Protein AF-A0AAW8R9W7-F1 (afdb_monomer_lite)

Sequence (105 aa):
MSKKLNRFQKRSINEFINDQEKDLDEMQQHIYDMIILYRLTNEEVGSLLTSVMLRVMSNDKNKPKLEEMGITKFNLSVDVVSEIQKILTKSYVDKLDADGKVKKK

Foldseek 3Di:
DDDPDDPVSVVVVVVVVVVPPPPVVVVVVVLVVVCVVVVDDPVRSVVVVLVVQLVVCPDPVNQVVCVVVVHDPVNSDSVVSVVVCVVVVVVQQVQADPVRDGPDD

Secondary structure (DSSP, 8-state):
------HHHHHHHHHHHHS----HHHHHHHHHHHHHHTT--HHHHHHHHHHHHHHHHTSGGGHHHHHHTT--TTT--HHHHHHHHHHHHHHHHHTB-TTS-B---

pLDDT: mean 77.19, std 14.41, range [34.16, 96.19]

Organism: Carnobacterium divergens (NCBI:txid2748)

Structure (mmCIF, N/CA/C/O backbone):
data_AF-A0AAW8R9W7-F1
#
_entry.id   AF-A0AAW8R9W7-F1
#
loop_
_atom_site.group_PDB
_atom_site.id
_atom_site.type_symbol
_atom_site.label_atom_id
_atom_site.label_alt_id
_atom_site.label_comp_id
_atom_site.label_asym_id
_atom_site.label_entity_id
_atom_site.label_seq_id
_atom_site.pdbx_PDB_ins_code
_atom_site.Cartn_x
_atom_site.Cartn_y
_atom_site.Cartn_z
_atom_site.occupancy
_atom_site.B_iso_or_equiv
_atom_site.auth_seq_id
_atom_site.auth_comp_id
_atom_site.auth_asym_id
_atom_site.auth_atom_id
_atom_site.pdbx_PDB_model_num
ATOM 1 N N . MET A 1 1 ? -7.173 34.991 17.973 1.00 34.16 1 MET A N 1
A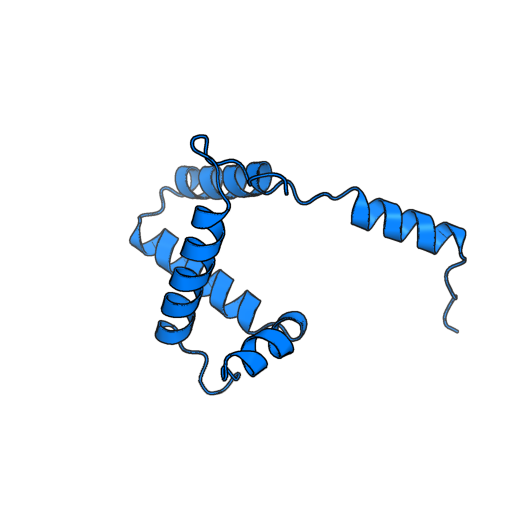TOM 2 C CA . MET A 1 1 ? -8.478 35.232 17.312 1.00 34.16 1 MET A CA 1
ATOM 3 C C . MET A 1 1 ? -8.537 34.408 16.033 1.00 34.16 1 MET A C 1
ATOM 5 O O . MET A 1 1 ? -7.725 34.637 15.147 1.00 34.16 1 MET A O 1
ATOM 9 N N . SER A 1 2 ? -9.430 33.418 15.945 1.00 44.25 2 SER A N 1
ATOM 10 C CA . SER A 1 2 ? -9.588 32.599 14.733 1.00 44.25 2 SER A CA 1
ATOM 11 C C . SER A 1 2 ? -10.387 33.380 13.684 1.00 44.25 2 SER A C 1
ATOM 13 O O . SER A 1 2 ? -11.556 33.700 13.911 1.00 44.25 2 SER A O 1
ATOM 15 N N . LYS A 1 3 ? -9.758 33.729 12.552 1.00 51.78 3 LYS A N 1
ATOM 16 C CA . LYS A 1 3 ? -10.451 34.314 11.393 1.00 51.78 3 LYS A CA 1
ATOM 17 C C . LYS A 1 3 ? -11.344 33.231 10.780 1.00 51.78 3 LYS A C 1
ATOM 19 O O . LYS A 1 3 ? -10.869 32.366 10.050 1.00 51.78 3 LYS A O 1
ATOM 24 N N . LYS A 1 4 ? -12.642 33.253 11.098 1.00 57.50 4 LYS A N 1
ATOM 25 C CA . LYS A 1 4 ? -13.637 32.372 10.468 1.00 57.50 4 LYS A CA 1
ATOM 26 C C . LYS A 1 4 ? -13.709 32.691 8.969 1.00 57.50 4 LYS A C 1
ATOM 28 O O . LYS A 1 4 ? -14.111 33.787 8.594 1.00 57.50 4 LYS A O 1
ATOM 33 N N . LEU A 1 5 ? -13.332 31.719 8.136 1.00 56.34 5 LEU A N 1
ATOM 34 C CA . LEU A 1 5 ? -13.464 31.770 6.675 1.00 56.34 5 LEU A CA 1
ATOM 35 C C . LEU A 1 5 ? -14.921 32.035 6.274 1.00 56.34 5 LEU A C 1
ATOM 37 O O . LEU A 1 5 ? -15.840 31.386 6.794 1.00 56.34 5 LEU A O 1
ATOM 41 N N . ASN A 1 6 ? -15.125 32.978 5.352 1.00 71.88 6 ASN A N 1
ATOM 42 C CA . ASN A 1 6 ? -16.460 33.330 4.874 1.00 71.88 6 ASN A CA 1
ATOM 43 C C . ASN A 1 6 ? -17.029 32.233 3.943 1.00 71.88 6 ASN A C 1
ATOM 45 O O . ASN A 1 6 ? -16.315 31.335 3.494 1.00 71.88 6 ASN A O 1
ATOM 49 N N . ARG A 1 7 ? -18.341 32.272 3.670 1.00 62.22 7 ARG A N 1
ATOM 50 C CA . ARG A 1 7 ? -19.037 31.225 2.892 1.00 62.22 7 ARG A CA 1
ATOM 51 C C . ARG A 1 7 ? -18.509 31.067 1.459 1.00 62.22 7 ARG A C 1
ATOM 53 O O . ARG A 1 7 ? -18.520 29.949 0.956 1.00 62.22 7 ARG A O 1
ATOM 60 N N . PHE A 1 8 ? -18.027 32.143 0.838 1.00 58.44 8 PHE A N 1
ATOM 61 C CA . PHE A 1 8 ? -17.449 32.112 -0.508 1.00 58.44 8 PHE A CA 1
ATOM 62 C C . PHE A 1 8 ? -16.068 31.463 -0.504 1.00 58.44 8 PHE A C 1
ATOM 64 O O . PHE A 1 8 ? -15.831 30.553 -1.281 1.00 58.44 8 PHE A O 1
ATOM 71 N N . GLN A 1 9 ? -15.208 31.817 0.453 1.00 54.06 9 GLN A N 1
ATOM 72 C CA . GLN A 1 9 ? -13.901 31.183 0.636 1.00 54.06 9 GLN A CA 1
ATOM 73 C C . GLN A 1 9 ? -14.033 29.689 0.946 1.00 54.06 9 GLN A C 1
ATOM 75 O O . GLN A 1 9 ? -13.262 28.886 0.438 1.00 54.06 9 GLN A O 1
ATOM 80 N N . LYS A 1 10 ? -15.040 29.293 1.737 1.00 57.81 10 LYS A N 1
ATOM 81 C CA . LYS A 1 10 ? -15.341 27.873 1.968 1.00 57.81 10 LYS A CA 1
ATOM 82 C C . LYS A 1 10 ? -15.820 27.160 0.705 1.00 57.81 10 LYS A C 1
ATOM 84 O O . LYS A 1 10 ? -15.441 26.013 0.511 1.00 57.81 10 LYS A O 1
ATOM 89 N N . ARG A 1 11 ? -16.635 27.812 -0.134 1.00 59.19 11 ARG A N 1
ATOM 90 C CA . ARG A 1 11 ? -17.046 27.251 -1.428 1.00 59.19 11 ARG A CA 1
ATOM 91 C C . ARG A 1 11 ? -15.861 27.093 -2.364 1.00 59.19 11 ARG A C 1
ATOM 93 O O . ARG A 1 11 ? -15.653 25.982 -2.801 1.00 59.19 11 ARG A O 1
ATOM 100 N N . SER A 1 12 ? -15.034 28.117 -2.546 1.00 63.53 12 SER A N 1
ATOM 101 C CA . SER A 1 12 ? -13.862 28.042 -3.426 1.00 63.53 12 SER A CA 1
ATOM 102 C C . SER A 1 12 ? -12.819 27.030 -2.948 1.00 63.53 12 SER A C 1
ATOM 104 O O . SER A 1 12 ? -12.189 26.382 -3.768 1.00 63.53 12 SER A O 1
ATOM 106 N N . ILE A 1 13 ? -12.651 26.841 -1.633 1.00 58.06 13 ILE A N 1
ATOM 107 C CA . ILE A 1 13 ? -11.794 25.774 -1.089 1.00 58.06 13 ILE A CA 1
ATOM 108 C C . ILE A 1 13 ? -12.421 24.397 -1.330 1.00 58.06 13 ILE A C 1
ATOM 110 O O . ILE A 1 13 ? -11.716 23.475 -1.713 1.00 58.06 13 ILE A O 1
ATOM 114 N N . ASN A 1 14 ? -13.729 24.242 -1.123 1.00 55.66 14 ASN A N 1
ATOM 115 C CA . ASN A 1 14 ? -14.412 22.974 -1.380 1.00 55.66 14 ASN A CA 1
ATOM 116 C C . ASN A 1 14 ? -14.475 22.644 -2.878 1.00 55.66 14 ASN A C 1
ATOM 118 O O . ASN A 1 14 ? -14.349 21.483 -3.229 1.00 55.66 14 ASN A O 1
ATOM 122 N N . GLU A 1 15 ? -14.642 23.643 -3.741 1.00 53.75 15 GLU A N 1
ATOM 123 C CA . GLU A 1 15 ? -14.570 23.531 -5.200 1.00 53.75 15 GLU A CA 1
ATOM 124 C C . GLU A 1 15 ? -13.146 23.174 -5.621 1.00 53.75 15 GLU A C 1
ATOM 126 O O . GLU A 1 15 ? -12.978 22.199 -6.326 1.00 53.75 15 GLU A O 1
ATOM 131 N N . PHE A 1 16 ? -12.109 23.818 -5.076 1.00 52.31 16 PHE A N 1
ATOM 132 C CA . PHE A 1 16 ? -10.713 23.441 -5.332 1.00 52.31 16 PHE A CA 1
ATOM 133 C C . PHE A 1 16 ? -10.363 22.026 -4.836 1.00 52.31 16 PHE A C 1
ATOM 135 O O . PHE A 1 16 ? -9.570 21.326 -5.453 1.00 52.31 16 PHE A O 1
ATOM 142 N N . ILE A 1 17 ? -10.952 21.581 -3.721 1.00 53.84 17 ILE A N 1
ATOM 143 C CA . ILE A 1 17 ? -10.789 20.214 -3.198 1.00 53.84 17 ILE A CA 1
ATOM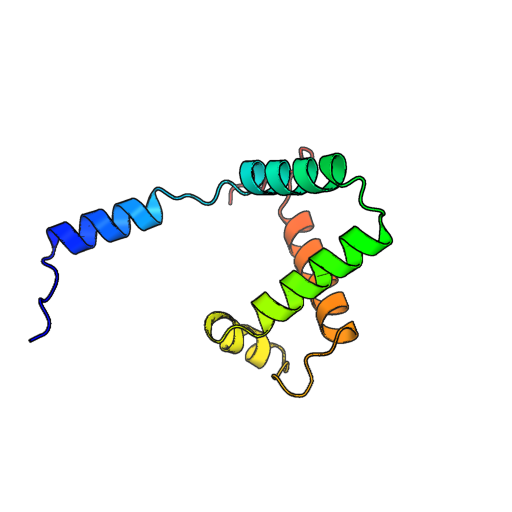 144 C C . ILE A 1 17 ? -11.586 19.192 -4.028 1.00 53.84 17 ILE A C 1
ATOM 146 O O . ILE A 1 17 ? -11.151 18.049 -4.136 1.00 53.84 17 ILE A O 1
ATOM 150 N N . ASN A 1 18 ? -12.726 19.585 -4.604 1.00 52.94 18 ASN A N 1
ATOM 151 C CA . ASN A 1 18 ? -13.577 18.721 -5.426 1.00 52.94 18 ASN A CA 1
ATOM 152 C C . ASN A 1 18 ? -13.133 18.660 -6.901 1.00 52.94 18 ASN A C 1
ATOM 154 O O . ASN A 1 18 ? -13.311 17.615 -7.514 1.00 52.94 18 ASN A O 1
ATOM 158 N N . ASP A 1 19 ? -12.535 19.727 -7.441 1.00 46.47 19 ASP A N 1
ATOM 159 C CA . ASP A 1 19 ? -11.964 19.801 -8.801 1.00 46.47 19 ASP A CA 1
ATOM 160 C C . ASP A 1 19 ? -10.617 19.075 -8.910 1.00 46.47 19 ASP A C 1
ATOM 162 O O . ASP A 1 19 ? -10.133 18.803 -10.005 1.00 46.47 19 ASP A O 1
ATOM 166 N N . GLN A 1 20 ? -10.008 18.711 -7.781 1.00 49.81 20 GLN A N 1
ATOM 167 C CA . GLN A 1 20 ? -8.936 17.719 -7.726 1.00 49.81 20 GLN A CA 1
ATOM 168 C C . GLN A 1 20 ? -9.567 16.321 -7.742 1.00 49.81 20 GLN A C 1
ATOM 170 O O . GLN A 1 20 ? -9.401 15.531 -6.804 1.00 49.81 20 GLN A O 1
ATOM 175 N N . GLU A 1 21 ? -10.349 16.030 -8.784 1.00 50.75 21 GLU A N 1
ATOM 176 C CA . GLU A 1 21 ? -10.739 14.662 -9.091 1.00 50.75 21 GLU A CA 1
ATOM 177 C C . GLU A 1 21 ? -9.427 13.885 -9.201 1.00 50.75 21 GLU A C 1
ATOM 179 O O . GLU A 1 21 ? -8.556 14.217 -10.002 1.00 50.75 21 GLU A O 1
ATOM 184 N N . LYS A 1 22 ? -9.204 12.958 -8.266 1.00 59.03 22 LYS A N 1
ATOM 185 C CA . LYS A 1 22 ? -7.955 12.206 -8.191 1.00 59.03 22 LYS A CA 1
ATOM 186 C C . LYS A 1 22 ? -7.843 11.400 -9.474 1.00 59.03 22 LYS A C 1
ATOM 188 O O . LYS A 1 22 ? -8.466 10.342 -9.556 1.00 59.03 22 LYS A O 1
ATOM 193 N N . ASP A 1 23 ? -7.068 11.891 -10.433 1.00 73.94 23 ASP A N 1
ATOM 194 C CA . ASP A 1 23 ? -6.756 11.134 -11.632 1.00 73.94 23 ASP A CA 1
ATOM 195 C C . ASP A 1 23 ? -5.839 9.979 -11.219 1.00 73.94 23 ASP A C 1
ATOM 197 O O . ASP A 1 23 ? -4.627 10.111 -11.028 1.00 73.94 23 ASP A O 1
ATOM 201 N N . LEU A 1 24 ? -6.475 8.845 -10.932 1.00 71.62 24 LEU A N 1
ATOM 202 C CA . LEU A 1 24 ? -5.784 7.632 -10.532 1.00 71.62 24 LEU A CA 1
ATOM 203 C C . LEU A 1 24 ? -4.873 7.135 -11.653 1.00 71.62 24 LEU A C 1
ATOM 205 O O . LEU A 1 24 ? -3.867 6.506 -11.334 1.00 71.62 24 LEU A O 1
ATOM 209 N N . ASP A 1 25 ? -5.188 7.436 -12.913 1.00 72.00 25 ASP A N 1
ATOM 210 C CA . ASP A 1 25 ? -4.399 7.009 -14.063 1.00 72.00 25 ASP A CA 1
ATOM 211 C C . ASP A 1 25 ? -3.104 7.837 -14.142 1.00 72.00 25 ASP A C 1
ATOM 213 O O . ASP A 1 25 ? -2.018 7.272 -14.285 1.00 72.00 25 ASP A O 1
ATOM 217 N N . GLU A 1 26 ? -3.175 9.154 -13.913 1.00 80.62 26 GLU A N 1
ATOM 218 C CA . GLU A 1 26 ? -1.984 10.016 -13.808 1.00 80.62 26 GLU A CA 1
ATOM 219 C C . GLU A 1 26 ? -1.076 9.590 -12.638 1.00 80.62 26 GLU A C 1
ATOM 221 O O . GLU A 1 26 ? 0.141 9.443 -12.787 1.00 80.62 26 GLU A O 1
ATOM 226 N N . MET A 1 27 ? -1.661 9.309 -11.468 1.00 82.44 27 MET A N 1
ATOM 227 C CA . MET A 1 27 ? -0.894 8.835 -10.308 1.00 82.44 27 MET A CA 1
ATOM 228 C C . MET A 1 27 ? -0.247 7.467 -10.553 1.00 82.44 27 MET A C 1
ATOM 230 O O . MET A 1 27 ? 0.882 7.236 -10.114 1.00 82.44 27 MET A O 1
ATOM 234 N N . GLN A 1 28 ? -0.942 6.558 -11.244 1.00 82.12 28 GLN A N 1
ATOM 235 C CA . GLN A 1 28 ? -0.384 5.265 -11.639 1.00 82.12 28 GLN A CA 1
ATOM 236 C C . GLN A 1 28 ? 0.808 5.445 -12.576 1.00 82.12 28 GLN A C 1
ATOM 238 O O . GLN A 1 28 ? 1.847 4.818 -12.351 1.00 82.12 28 GLN A O 1
ATOM 243 N N . GLN A 1 29 ? 0.691 6.330 -13.569 1.00 83.62 29 GLN A N 1
ATOM 244 C CA . GLN A 1 29 ? 1.773 6.602 -14.509 1.00 83.62 29 GLN A CA 1
ATOM 245 C C . GLN A 1 29 ? 3.016 7.137 -13.790 1.00 83.62 29 GLN A C 1
ATOM 247 O O . GLN A 1 29 ? 4.114 6.634 -14.007 1.00 83.62 29 GLN A O 1
ATOM 252 N N . HIS A 1 30 ? 2.856 8.072 -12.851 1.00 88.62 30 HIS A N 1
ATOM 253 C CA . HIS A 1 30 ? 3.984 8.579 -12.065 1.00 88.62 30 HIS A CA 1
ATOM 254 C C . HIS A 1 30 ? 4.680 7.502 -11.227 1.00 88.62 30 HIS A C 1
ATOM 256 O O . HIS A 1 30 ? 5.909 7.495 -11.121 1.00 88.62 30 HIS A O 1
ATOM 262 N N . ILE A 1 31 ? 3.920 6.580 -10.630 1.00 89.69 31 ILE A N 1
ATOM 263 C CA . ILE A 1 31 ? 4.496 5.443 -9.899 1.00 89.69 31 ILE A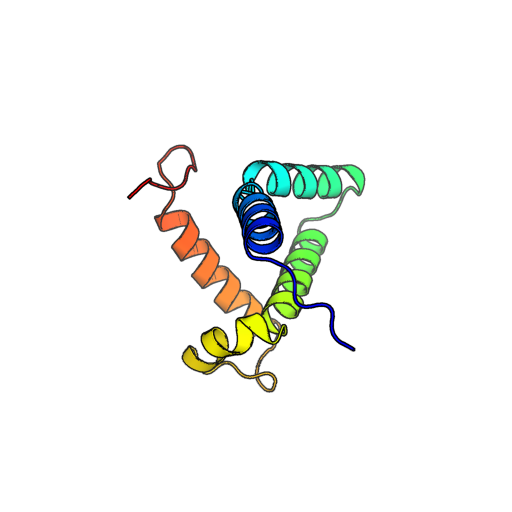 CA 1
ATOM 264 C C . ILE A 1 31 ? 5.278 4.540 -10.854 1.00 89.69 31 ILE A C 1
ATOM 266 O O . ILE A 1 31 ? 6.395 4.133 -10.534 1.00 89.69 31 ILE A O 1
ATOM 270 N N . TYR A 1 32 ? 4.726 4.262 -12.033 1.00 89.25 32 TYR A N 1
ATOM 271 C CA . TYR A 1 32 ? 5.380 3.439 -13.043 1.00 89.25 32 TYR A CA 1
ATOM 272 C C . TYR A 1 32 ? 6.688 4.064 -13.554 1.00 89.25 32 TYR A C 1
ATOM 274 O O . TYR A 1 32 ? 7.717 3.387 -13.607 1.00 89.25 32 TYR A O 1
ATOM 282 N N . ASP A 1 33 ? 6.685 5.368 -13.828 1.00 92.12 33 ASP A N 1
ATOM 283 C CA . ASP A 1 33 ? 7.874 6.102 -14.262 1.00 92.12 33 ASP A CA 1
ATOM 284 C C . ASP A 1 33 ? 8.983 6.053 -13.200 1.00 92.12 33 ASP A C 1
ATOM 286 O O . ASP A 1 33 ? 10.151 5.839 -13.529 1.00 92.12 33 ASP A O 1
ATOM 290 N N . MET A 1 34 ? 8.629 6.180 -11.913 1.00 92.19 34 MET A N 1
ATOM 291 C CA . MET A 1 34 ? 9.582 6.031 -10.807 1.00 92.19 34 MET A CA 1
ATOM 292 C C . MET A 1 34 ? 10.182 4.620 -10.754 1.00 92.19 34 MET A C 1
ATOM 294 O O . MET A 1 34 ? 11.395 4.479 -10.591 1.00 92.19 34 MET A O 1
ATOM 298 N N . ILE A 1 35 ? 9.364 3.578 -10.929 1.00 93.69 35 ILE A N 1
ATOM 299 C CA . ILE A 1 35 ? 9.831 2.183 -10.949 1.00 93.69 35 ILE A CA 1
ATOM 300 C C . ILE A 1 35 ? 10.863 1.974 -12.064 1.00 93.69 35 ILE A C 1
ATOM 302 O O . ILE A 1 35 ? 11.920 1.387 -11.817 1.00 93.69 35 ILE A O 1
ATOM 306 N N . ILE A 1 36 ? 10.595 2.497 -13.265 1.00 93.69 36 ILE A N 1
ATOM 307 C CA . ILE A 1 36 ? 11.514 2.409 -14.408 1.00 93.69 36 ILE A CA 1
ATOM 308 C C . ILE A 1 36 ? 12.797 3.198 -14.144 1.00 93.69 36 ILE A C 1
ATOM 310 O O . ILE A 1 36 ? 13.894 2.671 -14.341 1.00 93.69 36 ILE A O 1
ATOM 314 N N . LEU A 1 37 ? 12.671 4.452 -13.700 1.00 95.75 37 LEU A N 1
ATOM 315 C CA . LEU A 1 37 ? 13.800 5.357 -13.495 1.00 95.75 37 LEU A CA 1
ATOM 316 C C . LEU A 1 37 ? 14.814 4.781 -12.501 1.00 95.75 37 LEU A C 1
ATOM 318 O O . LEU A 1 37 ? 16.019 4.822 -12.752 1.00 95.75 37 LEU A O 1
ATOM 322 N N . TYR A 1 38 ? 14.323 4.215 -11.398 1.00 95.69 38 TYR A N 1
ATOM 323 C CA . TYR A 1 38 ? 15.157 3.615 -10.356 1.00 95.69 38 TYR A CA 1
ATOM 324 C C . TYR A 1 38 ? 15.490 2.139 -10.603 1.00 95.69 38 TYR A C 1
ATOM 326 O O . TYR A 1 38 ? 16.242 1.561 -9.823 1.00 95.69 38 TYR A O 1
ATOM 334 N N . ARG A 1 39 ? 14.988 1.544 -11.696 1.00 95.12 39 ARG A N 1
ATOM 335 C CA . ARG A 1 39 ? 15.192 0.131 -12.060 1.00 95.12 39 ARG A CA 1
ATOM 336 C C . ARG A 1 39 ? 14.827 -0.832 -10.928 1.00 95.12 39 ARG A C 1
ATOM 338 O O . ARG A 1 39 ? 15.550 -1.794 -10.677 1.00 95.12 39 ARG A O 1
ATOM 345 N N . LEU A 1 40 ? 13.718 -0.551 -10.246 1.00 95.50 40 LEU A N 1
ATOM 346 C CA . LEU A 1 40 ? 13.290 -1.348 -9.102 1.00 95.50 40 LEU A CA 1
ATOM 347 C C . LEU A 1 40 ? 12.907 -2.765 -9.540 1.00 95.50 40 LEU A C 1
ATOM 349 O O . LEU A 1 40 ? 12.241 -2.969 -10.557 1.00 95.50 40 LEU A O 1
ATOM 353 N N . THR A 1 41 ? 13.307 -3.744 -8.741 1.00 96.19 41 THR A N 1
ATOM 354 C CA . THR A 1 41 ? 12.906 -5.144 -8.884 1.00 96.19 41 THR A CA 1
ATOM 355 C C . THR A 1 41 ? 11.482 -5.370 -8.374 1.00 96.19 41 THR A C 1
ATOM 357 O O . THR A 1 41 ? 10.943 -4.585 -7.594 1.00 96.19 41 THR A O 1
ATOM 360 N N . ASN A 1 42 ? 10.870 -6.493 -8.759 1.00 93.00 42 ASN A N 1
ATOM 361 C CA . ASN A 1 42 ? 9.535 -6.866 -8.280 1.00 93.00 42 ASN A CA 1
ATOM 362 C C . ASN A 1 42 ? 9.458 -6.940 -6.744 1.00 93.00 42 ASN A C 1
ATOM 364 O O . ASN A 1 42 ? 8.447 -6.549 -6.163 1.00 93.00 42 ASN A O 1
ATOM 368 N N . GLU A 1 43 ? 10.518 -7.424 -6.091 1.00 93.75 43 GLU A N 1
ATOM 369 C CA . GLU A 1 43 ? 10.594 -7.521 -4.628 1.00 93.75 43 GLU A CA 1
ATOM 370 C C . GLU A 1 43 ? 10.621 -6.132 -3.975 1.00 93.75 43 GLU A C 1
ATOM 372 O O . GLU A 1 43 ? 9.884 -5.878 -3.019 1.00 93.75 43 GLU A O 1
ATOM 377 N N . GLU A 1 44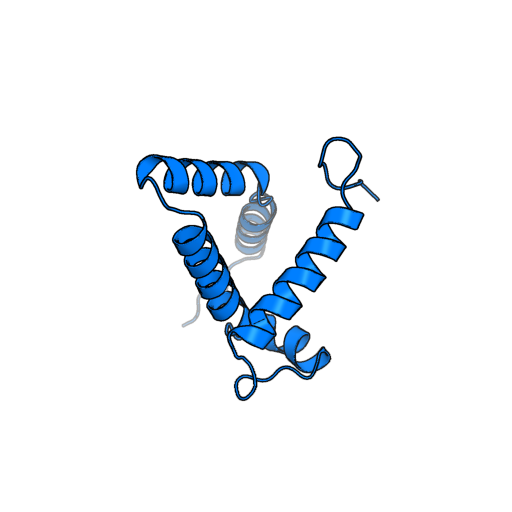 ? 11.406 -5.202 -4.525 1.00 94.25 44 GLU A N 1
ATOM 378 C CA . GLU A 1 44 ? 11.488 -3.820 -4.040 1.00 94.25 44 GLU A CA 1
ATOM 379 C C . GLU A 1 44 ? 10.172 -3.065 -4.243 1.00 94.25 44 GLU A C 1
ATOM 381 O O . GLU A 1 44 ? 9.715 -2.370 -3.334 1.00 94.25 44 GLU A O 1
ATOM 386 N N . VAL A 1 45 ? 9.525 -3.240 -5.400 1.00 93.88 45 VAL A N 1
ATOM 387 C CA . VAL A 1 45 ? 8.203 -2.657 -5.669 1.00 93.88 45 VAL A CA 1
ATOM 388 C C . VAL A 1 45 ? 7.160 -3.218 -4.706 1.00 93.88 45 VAL A C 1
ATOM 390 O O . VAL A 1 45 ? 6.396 -2.451 -4.121 1.00 93.88 45 VAL A O 1
ATOM 393 N N . GLY A 1 46 ? 7.148 -4.536 -4.489 1.00 90.12 46 GLY A N 1
ATOM 394 C CA . GLY A 1 46 ? 6.255 -5.174 -3.522 1.00 90.12 46 GLY A CA 1
ATOM 395 C C . GLY A 1 46 ? 6.432 -4.594 -2.118 1.00 90.12 46 GLY A C 1
ATOM 396 O O . GLY A 1 46 ? 5.467 -4.127 -1.516 1.00 90.12 46 GLY A O 1
ATOM 397 N N . SER A 1 47 ? 7.677 -4.526 -1.640 1.00 90.38 47 SER A N 1
ATOM 398 C CA . SER A 1 47 ? 8.019 -3.943 -0.337 1.00 90.38 47 SER A CA 1
ATOM 399 C C . SER A 1 47 ? 7.581 -2.477 -0.214 1.00 90.38 47 SER A C 1
ATOM 401 O O . SER A 1 47 ? 6.972 -2.086 0.788 1.00 90.38 47 SER A O 1
ATOM 403 N N . LEU A 1 48 ? 7.818 -1.666 -1.253 1.00 91.12 48 LEU A N 1
ATOM 404 C CA . LEU A 1 48 ? 7.413 -0.261 -1.292 1.00 91.12 48 LEU A CA 1
ATOM 405 C C . LEU A 1 48 ? 5.892 -0.113 -1.171 1.00 91.12 48 LEU A C 1
ATOM 407 O O . LEU A 1 48 ? 5.414 0.643 -0.322 1.00 91.12 48 LEU A O 1
ATOM 411 N N . LEU A 1 49 ? 5.129 -0.845 -1.985 1.00 90.06 49 LEU A N 1
ATOM 412 C CA . LEU A 1 49 ? 3.667 -0.775 -1.985 1.00 90.06 49 LEU A CA 1
ATOM 413 C C . LEU A 1 49 ? 3.080 -1.252 -0.652 1.00 90.06 49 LEU A C 1
ATOM 415 O O . LEU A 1 49 ? 2.201 -0.586 -0.102 1.00 90.06 49 LEU A O 1
ATOM 419 N N . THR A 1 50 ? 3.603 -2.343 -0.087 1.00 89.25 50 THR A N 1
ATOM 420 C CA . THR A 1 50 ? 3.183 -2.840 1.230 1.00 89.25 50 THR A CA 1
ATOM 421 C C . THR A 1 50 ? 3.485 -1.828 2.338 1.00 89.25 50 THR A C 1
ATOM 423 O O . THR A 1 50 ? 2.631 -1.570 3.186 1.00 89.25 50 THR A O 1
ATOM 426 N N . SER A 1 51 ? 4.661 -1.194 2.320 1.00 88.69 51 SER A N 1
ATOM 427 C CA . SER A 1 51 ? 5.041 -0.152 3.286 1.00 88.69 51 SER A CA 1
ATOM 428 C C . SER A 1 51 ? 4.133 1.081 3.198 1.00 88.69 51 SER A C 1
ATOM 430 O O . SER A 1 51 ? 3.645 1.586 4.217 1.00 88.69 51 SER A O 1
ATOM 432 N N . VAL A 1 52 ? 3.835 1.539 1.977 1.00 89.50 52 VAL A N 1
ATOM 433 C CA . VAL A 1 52 ? 2.885 2.636 1.738 1.00 89.50 52 VAL A CA 1
ATOM 434 C C . VAL A 1 52 ? 1.504 2.266 2.274 1.00 89.50 52 VAL A C 1
ATOM 436 O O . VAL A 1 52 ? 0.907 3.056 3.011 1.00 89.50 52 VAL A O 1
ATOM 439 N N . MET A 1 53 ? 1.017 1.061 1.975 1.00 89.00 53 MET A N 1
ATOM 440 C CA . MET A 1 53 ? -0.286 0.589 2.438 1.00 89.00 53 MET A CA 1
ATOM 441 C C . MET A 1 53 ? -0.356 0.522 3.968 1.00 89.00 53 MET A C 1
ATOM 443 O O . MET A 1 53 ? -1.287 1.065 4.562 1.00 89.00 53 MET A O 1
ATOM 447 N N . LEU A 1 54 ? 0.662 -0.042 4.624 1.00 87.56 54 LEU A N 1
ATOM 448 C CA . LEU A 1 54 ? 0.762 -0.093 6.085 1.00 87.56 54 LEU A CA 1
ATOM 449 C C . LEU A 1 54 ? 0.661 1.309 6.706 1.00 87.56 54 LEU A C 1
ATOM 451 O O . LEU A 1 54 ? -0.060 1.519 7.689 1.00 87.56 54 LEU A O 1
ATOM 455 N N . ARG A 1 55 ? 1.342 2.297 6.114 1.00 86.44 55 ARG A N 1
ATOM 456 C CA . ARG A 1 55 ? 1.308 3.689 6.579 1.00 86.44 55 ARG A CA 1
ATOM 457 C C . ARG A 1 55 ? -0.057 4.340 6.365 1.00 86.44 55 ARG A C 1
ATOM 459 O O . ARG A 1 55 ? -0.533 5.052 7.250 1.00 86.44 55 ARG A O 1
ATOM 466 N N . VAL A 1 56 ? -0.693 4.096 5.219 1.00 87.12 56 VAL A N 1
ATOM 467 C CA . VAL A 1 56 ? -2.053 4.575 4.926 1.00 87.12 56 VAL A CA 1
ATOM 468 C C . VAL A 1 56 ? -3.050 3.981 5.917 1.00 87.12 56 VAL A C 1
ATOM 470 O O . VAL A 1 56 ? -3.870 4.711 6.469 1.00 87.12 56 VAL A O 1
ATOM 473 N N . MET A 1 57 ? -2.956 2.685 6.199 1.00 85.50 57 MET A N 1
ATOM 474 C CA . MET A 1 57 ? -3.822 1.994 7.153 1.00 85.50 57 MET A CA 1
ATOM 475 C C . MET A 1 57 ? -3.620 2.477 8.592 1.00 85.50 57 MET A C 1
ATOM 477 O O . MET A 1 57 ? -4.577 2.628 9.341 1.00 85.50 57 MET A O 1
ATOM 481 N N . SER A 1 58 ? -2.384 2.801 8.965 1.00 82.69 58 SER A N 1
ATOM 482 C CA . SER A 1 58 ? -2.064 3.337 10.293 1.00 82.69 58 SER A CA 1
ATOM 483 C C . SER A 1 58 ? -2.557 4.776 10.512 1.00 82.69 58 SER A C 1
ATOM 485 O O . SER A 1 58 ? -2.513 5.273 11.639 1.00 82.69 58 SER A O 1
ATOM 487 N N . ASN A 1 59 ? -3.010 5.468 9.460 1.00 85.06 59 ASN A N 1
ATOM 488 C CA . ASN A 1 59 ? -3.514 6.835 9.550 1.00 85.06 59 ASN A CA 1
ATOM 489 C C . ASN A 1 59 ? -4.859 6.886 10.291 1.00 85.06 59 ASN A C 1
ATOM 491 O O . ASN A 1 59 ? -5.783 6.136 9.973 1.00 85.06 59 ASN A O 1
ATOM 495 N N . ASP A 1 60 ? -5.005 7.837 11.217 1.00 81.12 60 ASP A N 1
ATOM 496 C CA . ASP A 1 60 ? -6.214 8.025 12.028 1.00 81.12 60 ASP A CA 1
ATOM 497 C C . ASP A 1 60 ? -7.505 8.134 11.208 1.00 81.12 60 ASP A C 1
ATOM 499 O O . ASP A 1 60 ? -8.550 7.655 11.640 1.00 81.12 60 ASP A O 1
ATOM 503 N N . LYS A 1 61 ? -7.436 8.703 9.998 1.00 83.50 61 LYS A N 1
ATOM 504 C CA . LYS A 1 61 ? -8.600 8.833 9.106 1.00 83.50 61 LYS A CA 1
ATOM 505 C C . LYS A 1 61 ? -9.166 7.489 8.638 1.00 83.50 61 LYS A C 1
ATOM 507 O O . LYS A 1 61 ? -10.347 7.420 8.319 1.00 83.50 61 LYS A O 1
ATOM 512 N N . ASN A 1 62 ? -8.340 6.444 8.594 1.00 79.56 62 ASN A N 1
ATOM 513 C CA . ASN A 1 62 ? -8.716 5.125 8.085 1.00 79.56 62 ASN A CA 1
ATOM 514 C C . ASN A 1 62 ? -9.040 4.122 9.201 1.00 79.56 62 ASN A C 1
ATOM 516 O O . ASN A 1 62 ? -9.599 3.063 8.918 1.00 79.56 62 ASN A O 1
ATOM 520 N N . LYS A 1 63 ? -8.755 4.468 10.465 1.00 79.81 63 LYS A N 1
ATOM 521 C CA . LYS A 1 63 ? -9.014 3.608 11.629 1.00 79.81 63 LYS A CA 1
ATOM 522 C C . LYS A 1 63 ? -10.453 3.098 11.729 1.00 79.81 63 LYS A C 1
ATOM 524 O O . LYS A 1 63 ? -10.586 1.893 11.902 1.00 79.81 63 LYS A O 1
ATOM 529 N N . PRO A 1 64 ? -11.513 3.915 11.549 1.00 82.75 64 PRO A N 1
ATOM 530 C CA . PRO A 1 64 ? -12.881 3.425 11.734 1.00 82.75 64 PRO A CA 1
ATOM 531 C C . PRO A 1 64 ? -13.208 2.237 10.825 1.00 82.75 64 PRO A C 1
ATOM 533 O O . PRO A 1 64 ? -13.804 1.256 11.256 1.00 82.75 64 PRO A O 1
ATOM 536 N N . LYS A 1 65 ? -12.744 2.284 9.569 1.00 79.00 65 LYS A N 1
ATOM 537 C CA . LYS A 1 65 ? -13.002 1.212 8.607 1.00 79.00 65 LYS A CA 1
ATOM 538 C C . LYS A 1 65 ? -12.198 -0.054 8.901 1.00 79.00 65 LYS A C 1
ATOM 540 O O . LYS A 1 65 ? -12.662 -1.150 8.609 1.00 79.00 65 LYS A O 1
ATOM 545 N N . LEU A 1 66 ? -11.002 0.097 9.463 1.00 81.31 66 LEU A N 1
ATOM 546 C CA . LEU A 1 66 ? -10.174 -1.026 9.896 1.00 81.31 66 LEU A CA 1
ATOM 547 C C . LEU A 1 66 ? -10.735 -1.675 11.163 1.00 81.31 66 LEU A C 1
ATOM 549 O O . LEU A 1 66 ? -10.779 -2.898 11.249 1.00 81.31 66 LEU A O 1
ATOM 553 N N . GLU A 1 67 ? -11.248 -0.875 12.095 1.00 84.19 67 GLU A N 1
ATOM 554 C CA . GLU A 1 67 ? -11.902 -1.363 13.310 1.00 84.19 67 GLU A CA 1
ATOM 555 C C . GLU A 1 67 ? -13.182 -2.151 12.987 1.00 84.19 67 GLU A C 1
ATOM 557 O O . GLU A 1 67 ? -13.394 -3.212 13.571 1.00 84.19 67 GLU A O 1
ATOM 562 N N . GLU A 1 68 ? -13.977 -1.724 11.992 1.00 83.62 68 GLU A N 1
ATOM 563 C CA . GLU A 1 68 ? -15.110 -2.511 11.456 1.00 83.62 68 GLU A CA 1
ATOM 564 C C . GLU A 1 68 ? -14.691 -3.899 10.942 1.00 83.62 68 GLU A C 1
ATOM 566 O O . GLU A 1 68 ? -15.485 -4.837 10.947 1.00 83.62 68 GLU A O 1
ATOM 571 N N . MET A 1 69 ? -13.444 -4.034 10.492 1.00 77.56 69 MET A N 1
ATOM 572 C CA . MET A 1 69 ? -12.856 -5.286 10.015 1.00 77.56 69 MET A CA 1
ATOM 573 C C . MET A 1 69 ? -12.120 -6.057 11.130 1.00 77.56 69 MET A C 1
ATOM 575 O O . MET A 1 69 ? -11.465 -7.058 10.850 1.00 77.56 69 MET A O 1
ATOM 579 N N . GLY A 1 70 ? -12.199 -5.604 12.389 1.00 82.25 70 GLY A N 1
ATOM 580 C CA . GLY A 1 70 ? -11.500 -6.208 13.531 1.00 82.25 70 GLY A CA 1
ATOM 581 C C . GLY A 1 70 ? -9.991 -5.929 13.565 1.00 82.25 70 GLY A C 1
ATOM 582 O O . GLY A 1 70 ? -9.251 -6.558 14.327 1.00 82.25 70 GLY A O 1
ATOM 583 N N . ILE A 1 71 ? -9.513 -4.991 12.748 1.00 82.69 71 ILE A N 1
ATOM 584 C CA . ILE A 1 71 ? -8.102 -4.626 12.651 1.00 82.69 71 ILE A CA 1
ATOM 585 C C . ILE A 1 71 ? -7.849 -3.405 13.526 1.00 82.69 71 ILE A C 1
ATOM 587 O O . ILE A 1 71 ? -8.490 -2.364 13.414 1.00 82.69 71 ILE A O 1
ATOM 591 N N . THR A 1 72 ? -6.866 -3.534 14.401 1.00 79.12 72 THR A N 1
ATOM 592 C CA . THR A 1 72 ? -6.410 -2.505 15.326 1.00 79.12 72 THR A CA 1
ATOM 593 C C . THR A 1 72 ? -4.928 -2.240 15.096 1.00 79.12 72 THR A C 1
ATOM 595 O O . THR A 1 72 ? -4.205 -3.043 14.511 1.00 79.12 72 THR A O 1
ATOM 598 N N . LYS A 1 73 ? -4.414 -1.140 15.645 1.00 71.44 73 LYS A N 1
ATOM 599 C CA . LYS A 1 73 ? -2.969 -0.848 15.615 1.00 71.44 73 LYS A CA 1
ATOM 600 C C . LYS A 1 73 ? -2.089 -1.960 16.214 1.00 71.44 73 LYS A C 1
ATOM 602 O O . LYS A 1 73 ? -0.895 -1.977 15.958 1.00 71.44 73 LYS A O 1
ATOM 607 N N . PHE A 1 74 ? -2.658 -2.838 17.044 1.00 76.06 74 PHE A N 1
ATOM 608 C CA . PHE A 1 74 ? -1.926 -3.897 17.739 1.00 76.06 74 PHE A CA 1
ATOM 609 C C . PHE A 1 74 ? -1.826 -5.193 16.932 1.00 76.06 74 PHE A C 1
ATOM 611 O O . PHE A 1 74 ? -0.945 -5.999 17.207 1.00 76.06 74 PHE A O 1
ATOM 618 N N . ASN A 1 75 ? -2.710 -5.397 15.952 1.00 82.31 75 ASN A N 1
ATOM 619 C CA . ASN A 1 75 ? -2.699 -6.574 15.080 1.00 82.31 75 ASN A CA 1
ATOM 620 C C . ASN A 1 75 ? -2.391 -6.222 13.613 1.00 82.31 75 ASN A C 1
ATOM 622 O O . ASN A 1 75 ? -2.428 -7.098 12.756 1.00 82.31 75 ASN A O 1
ATOM 626 N N . LEU A 1 76 ? -2.064 -4.959 13.322 1.00 82.75 76 LEU A N 1
ATOM 627 C CA . LEU A 1 76 ? -1.661 -4.502 11.997 1.00 82.75 76 LEU A CA 1
ATOM 628 C C . LEU A 1 76 ? -0.216 -4.946 11.697 1.00 82.75 76 LEU A C 1
ATOM 630 O O . LEU A 1 76 ? 0.739 -4.214 11.948 1.00 82.75 76 LEU A O 1
ATOM 634 N N . SER A 1 77 ? -0.069 -6.171 11.189 1.00 85.62 77 SER A N 1
ATOM 635 C CA . SER A 1 77 ? 1.195 -6.754 10.721 1.00 85.62 77 SER A CA 1
ATOM 636 C C . SER A 1 77 ? 1.319 -6.703 9.192 1.00 85.62 77 SER A C 1
ATOM 638 O O . SER A 1 77 ? 0.353 -6.410 8.487 1.00 85.62 77 SER A O 1
ATOM 640 N N . VAL A 1 78 ? 2.505 -7.024 8.667 1.00 84.50 78 VAL A N 1
ATOM 641 C CA . VAL A 1 78 ? 2.751 -7.144 7.216 1.00 84.50 78 VAL A CA 1
ATOM 642 C C . VAL A 1 78 ? 1.826 -8.183 6.569 1.00 84.50 78 VAL A C 1
ATOM 644 O O . VAL A 1 78 ? 1.288 -7.931 5.490 1.00 84.50 78 VAL A O 1
ATOM 647 N N . ASP A 1 79 ? 1.577 -9.303 7.247 1.00 86.75 79 ASP A N 1
ATOM 648 C CA . ASP A 1 79 ? 0.680 -10.357 6.757 1.00 86.75 79 ASP A CA 1
ATOM 649 C C . ASP A 1 79 ? -0.760 -9.845 6.645 1.00 86.75 79 ASP A C 1
ATOM 651 O O . ASP A 1 79 ? -1.419 -10.006 5.618 1.00 86.75 79 ASP A O 1
ATOM 655 N N . VAL A 1 80 ? -1.230 -9.130 7.674 1.00 86.38 80 VAL A N 1
ATOM 656 C CA . VAL A 1 80 ? -2.570 -8.529 7.685 1.00 86.38 80 VAL A CA 1
ATOM 657 C C . VAL A 1 80 ? -2.714 -7.494 6.569 1.00 86.38 80 VAL A C 1
ATOM 659 O O . VAL A 1 80 ? -3.719 -7.495 5.857 1.00 86.38 80 VAL A O 1
ATOM 662 N N . VAL A 1 81 ? -1.705 -6.642 6.365 1.00 88.69 81 VAL A N 1
ATOM 663 C CA . VAL A 1 81 ? -1.692 -5.664 5.265 1.00 88.69 81 VAL A CA 1
ATOM 664 C C . VAL A 1 81 ? -1.765 -6.357 3.906 1.00 88.69 81 VAL A C 1
ATOM 666 O O . VAL A 1 81 ? -2.559 -5.940 3.064 1.00 88.69 81 VAL A O 1
ATOM 669 N N . SER A 1 82 ? -0.986 -7.418 3.702 1.00 86.62 82 SER A N 1
ATOM 670 C CA . SER A 1 82 ? -0.943 -8.163 2.437 1.00 86.62 82 SER A CA 1
ATOM 671 C C . SER A 1 82 ? -2.306 -8.773 2.094 1.00 86.62 82 SER A C 1
ATOM 673 O O . SER A 1 82 ? -2.795 -8.637 0.968 1.00 86.62 82 SER A O 1
ATOM 675 N N . GLU A 1 83 ? -2.985 -9.335 3.092 1.00 87.62 83 GLU A N 1
ATOM 676 C CA . GLU A 1 83 ? -4.311 -9.933 2.927 1.00 87.62 83 GLU A CA 1
ATOM 677 C C . GLU A 1 83 ? -5.396 -8.906 2.633 1.00 87.62 83 GLU A C 1
ATOM 679 O O . GLU A 1 83 ? -6.235 -9.108 1.749 1.00 87.62 83 GLU A O 1
ATOM 684 N N . ILE A 1 84 ? -5.351 -7.758 3.296 1.00 85.06 84 ILE A N 1
ATOM 685 C CA . ILE A 1 84 ? -6.283 -6.665 3.019 1.00 85.06 84 ILE A CA 1
ATOM 686 C C . ILE A 1 84 ? -6.023 -6.085 1.636 1.00 85.06 84 ILE A C 1
ATOM 688 O O . ILE A 1 84 ? -6.966 -5.868 0.876 1.00 85.06 84 ILE A O 1
ATOM 692 N N . GLN A 1 85 ? -4.758 -5.881 1.271 1.00 86.88 85 GLN A N 1
ATOM 693 C CA . GLN A 1 85 ? -4.377 -5.401 -0.051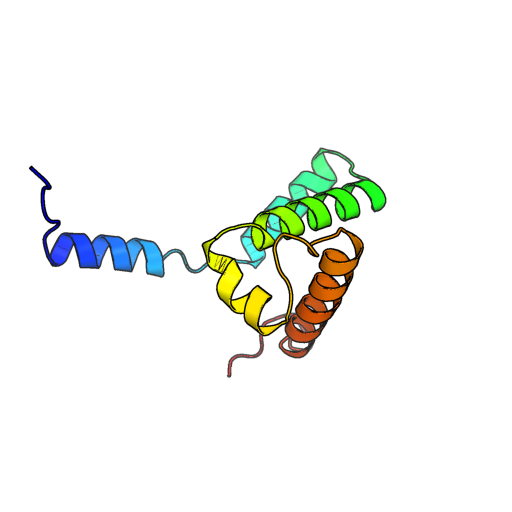 1.00 86.88 85 GLN A CA 1
ATOM 694 C C . GLN A 1 85 ? -4.880 -6.348 -1.143 1.00 86.88 85 GLN A C 1
ATOM 696 O O . GLN A 1 85 ? -5.433 -5.884 -2.141 1.00 86.88 85 GLN A O 1
ATOM 701 N N . LYS A 1 86 ? -4.801 -7.665 -0.932 1.00 86.62 86 LYS A N 1
ATOM 702 C CA . LYS A 1 86 ? -5.377 -8.672 -1.831 1.00 86.62 86 LYS A CA 1
ATOM 703 C C . LYS A 1 86 ? -6.899 -8.549 -1.946 1.00 86.62 86 LYS A C 1
ATOM 705 O O . LYS A 1 86 ? -7.420 -8.569 -3.060 1.00 86.62 86 LYS A O 1
ATOM 710 N N . ILE A 1 87 ? -7.617 -8.410 -0.829 1.00 85.62 87 ILE A N 1
ATOM 711 C CA . ILE A 1 87 ? -9.086 -8.264 -0.815 1.00 85.62 87 ILE A CA 1
ATOM 712 C C . ILE A 1 87 ? -9.518 -6.984 -1.542 1.00 85.62 87 ILE A C 1
ATOM 714 O O . ILE A 1 87 ? -10.398 -7.023 -2.405 1.00 85.62 87 ILE A O 1
ATOM 718 N N . LEU A 1 88 ? -8.887 -5.854 -1.221 1.00 83.31 88 LEU A N 1
ATOM 719 C CA . LEU A 1 88 ? -9.210 -4.554 -1.806 1.00 83.31 88 LEU A CA 1
ATOM 720 C C . LEU A 1 88 ? -8.885 -4.513 -3.299 1.00 83.31 88 LEU A C 1
ATOM 722 O O . LEU A 1 88 ? -9.709 -4.037 -4.079 1.00 83.31 88 LEU A O 1
ATOM 726 N N . THR A 1 89 ? -7.739 -5.069 -3.701 1.00 84.19 89 THR A N 1
ATOM 727 C CA . THR A 1 89 ? -7.356 -5.191 -5.115 1.00 84.19 89 THR A CA 1
ATOM 728 C C . THR A 1 89 ? -8.389 -6.004 -5.887 1.00 84.19 89 THR A C 1
ATOM 730 O O . THR A 1 89 ? -8.858 -5.556 -6.928 1.00 84.19 89 THR A O 1
ATOM 733 N N . LYS A 1 90 ? -8.819 -7.159 -5.361 1.00 84.62 90 LYS A N 1
ATOM 734 C CA . LYS A 1 90 ? -9.864 -7.971 -6.005 1.00 84.62 90 LYS A CA 1
ATOM 735 C C . LYS A 1 90 ? -11.178 -7.206 -6.157 1.00 84.62 90 LYS A C 1
ATOM 737 O O . LYS A 1 90 ? -11.710 -7.127 -7.256 1.00 84.62 90 LYS A O 1
ATOM 742 N N . SER A 1 91 ? -11.647 -6.562 -5.086 1.00 80.56 91 SER A N 1
ATOM 743 C CA . SER A 1 91 ? -12.875 -5.758 -5.134 1.00 80.56 91 SER A CA 1
ATOM 744 C C . SER A 1 91 ? -12.781 -4.583 -6.112 1.00 80.56 91 SER A C 1
ATOM 746 O O . SER A 1 91 ? -13.797 -4.159 -6.664 1.00 80.56 91 SER A O 1
ATOM 748 N N . TYR A 1 92 ? -11.587 -4.020 -6.304 1.00 79.75 92 TYR A N 1
ATOM 749 C CA . TYR A 1 92 ? -11.350 -2.991 -7.309 1.00 79.75 92 TYR A CA 1
ATOM 750 C C . TYR A 1 92 ? -11.441 -3.567 -8.723 1.00 79.75 92 TYR A C 1
ATOM 752 O O . TYR A 1 92 ? -12.197 -3.037 -9.530 1.00 79.75 92 TYR A O 1
ATOM 760 N N . VAL A 1 93 ? -10.760 -4.685 -8.992 1.00 80.75 93 VAL A N 1
ATOM 761 C CA . VAL A 1 93 ? -10.784 -5.372 -10.294 1.00 80.75 93 VAL A CA 1
ATOM 762 C C . VAL A 1 93 ? -12.200 -5.788 -10.694 1.00 80.75 93 VAL A C 1
ATOM 764 O O . VAL A 1 93 ? -12.580 -5.604 -11.844 1.00 80.75 93 VAL A O 1
ATOM 767 N N . ASP A 1 94 ? -13.027 -6.248 -9.754 1.00 80.50 94 ASP A N 1
ATOM 768 C CA . ASP A 1 94 ? -14.426 -6.606 -10.040 1.00 80.50 94 ASP A CA 1
ATOM 769 C C . ASP A 1 94 ? -15.245 -5.413 -10.580 1.00 80.50 94 ASP A C 1
ATOM 771 O O . ASP A 1 94 ? -16.204 -5.573 -11.350 1.00 80.50 94 ASP A O 1
ATOM 775 N N . LYS A 1 95 ? -14.851 -4.192 -10.198 1.00 78.12 95 LYS A N 1
ATOM 776 C CA . LYS A 1 95 ? -15.458 -2.942 -10.666 1.00 78.12 95 LYS A CA 1
ATOM 777 C C . LYS A 1 95 ? -14.905 -2.488 -12.010 1.00 78.12 95 LYS A C 1
ATOM 779 O O . LYS A 1 95 ? -15.474 -1.553 -12.560 1.00 78.12 95 LYS A O 1
ATOM 784 N N . LEU A 1 96 ? -13.854 -3.106 -12.540 1.00 76.44 96 LEU A N 1
ATOM 785 C CA . LEU A 1 96 ? -13.309 -2.757 -13.847 1.00 76.44 96 LEU A CA 1
ATOM 786 C C . LEU A 1 96 ? -14.094 -3.443 -14.972 1.00 76.44 96 LEU A C 1
ATOM 788 O O . LEU A 1 96 ? -14.630 -4.544 -14.803 1.00 76.44 96 LEU A O 1
ATOM 792 N N . ASP A 1 97 ? -14.224 -2.760 -16.104 1.00 75.50 97 ASP A N 1
ATOM 793 C CA . ASP A 1 97 ? -14.665 -3.336 -17.371 1.00 75.50 97 ASP A CA 1
ATOM 794 C C . ASP A 1 97 ? -13.517 -4.085 -18.074 1.00 75.50 97 ASP A C 1
ATOM 796 O O . ASP A 1 97 ? -12.419 -4.230 -17.533 1.00 75.50 97 ASP A O 1
ATOM 800 N N . ALA A 1 98 ? -13.792 -4.619 -19.267 1.00 69.25 98 ALA A N 1
ATOM 801 C CA . ALA A 1 98 ? -12.812 -5.380 -20.042 1.00 69.25 98 ALA A CA 1
ATOM 802 C C . ALA A 1 98 ? -11.582 -4.546 -20.452 1.00 69.25 98 ALA A C 1
ATOM 804 O O . ALA A 1 98 ? -10.524 -5.122 -20.695 1.00 69.25 98 ALA A O 1
ATOM 805 N N . ASP A 1 99 ? -11.713 -3.217 -20.472 1.00 68.69 99 ASP A N 1
ATOM 806 C CA . ASP A 1 99 ? -10.660 -2.271 -20.842 1.00 68.69 99 ASP A CA 1
ATOM 807 C C . ASP A 1 99 ? -9.927 -1.709 -19.608 1.00 68.69 99 ASP A C 1
ATOM 809 O O . ASP A 1 99 ? -9.105 -0.801 -19.729 1.00 68.69 99 ASP A O 1
ATOM 813 N N . GLY A 1 100 ? -10.216 -2.233 -18.409 1.00 64.25 100 GLY A N 1
ATOM 814 C CA . GLY A 1 100 ? -9.577 -1.813 -17.163 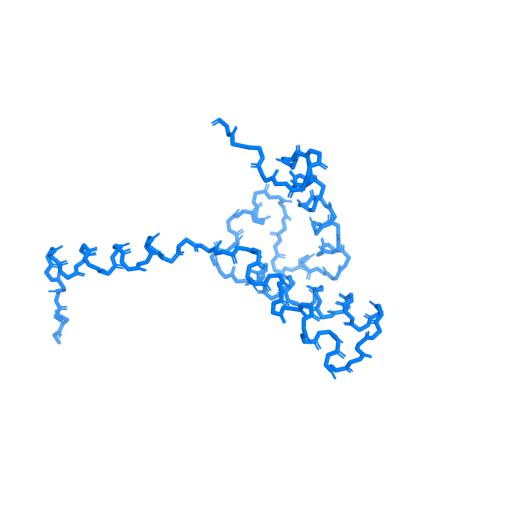1.00 64.25 100 GLY A CA 1
ATOM 815 C C . GLY A 1 100 ? -10.115 -0.501 -16.587 1.00 64.25 100 GLY A C 1
ATOM 816 O O . GLY A 1 100 ? -9.508 0.039 -15.663 1.00 64.25 100 GLY A O 1
ATOM 817 N N . LYS A 1 101 ? -11.249 0.013 -17.080 1.00 69.19 101 LYS A N 1
ATOM 818 C CA . LYS A 1 101 ? -11.877 1.246 -16.581 1.00 69.19 101 LYS A CA 1
ATOM 819 C C . LYS A 1 101 ? -12.943 0.934 -15.542 1.00 69.19 101 LYS A C 1
ATOM 821 O O . LYS A 1 101 ? -13.648 -0.067 -15.631 1.00 69.19 101 LYS A O 1
ATOM 826 N N . VAL A 1 102 ? -13.101 1.803 -14.545 1.00 68.06 102 VAL A N 1
ATOM 827 C CA . VAL A 1 102 ? -14.141 1.631 -13.518 1.00 68.06 102 VAL A CA 1
ATOM 828 C C . VAL A 1 102 ? -15.526 1.703 -14.173 1.00 68.06 102 VAL A C 1
ATOM 830 O O . VAL A 1 102 ? -15.898 2.733 -14.738 1.00 68.06 102 VAL A O 1
ATOM 833 N N . LYS A 1 103 ? -16.312 0.625 -14.057 1.00 63.06 103 LYS A N 1
ATOM 834 C CA . LYS A 1 103 ? -17.713 0.548 -14.491 1.00 63.06 103 LYS A CA 1
ATOM 835 C C . LYS A 1 103 ? -18.485 1.706 -13.858 1.00 63.06 103 LYS A C 1
ATOM 837 O O . LYS A 1 103 ? -18.688 1.729 -12.641 1.00 63.06 103 LYS A O 1
ATOM 842 N N . LYS A 1 104 ? -18.912 2.675 -14.674 1.00 55.78 104 LYS A N 1
ATOM 843 C CA . LYS A 1 104 ? -19.836 3.725 -14.226 1.00 55.78 104 LYS A CA 1
ATOM 844 C C . LYS A 1 104 ? -21.144 3.042 -13.807 1.00 55.78 104 LYS A C 1
ATOM 846 O O . LYS A 1 104 ? -21.710 2.286 -14.593 1.00 55.78 104 LYS A O 1
ATOM 851 N N . LYS A 1 105 ? -21.540 3.242 -12.546 1.00 48.69 105 LYS A N 1
ATOM 852 C CA . LYS A 1 105 ? -22.839 2.799 -12.021 1.00 48.69 105 LYS A CA 1
ATOM 853 C C . LYS A 1 105 ? -23.980 3.539 -12.700 1.00 48.69 105 LYS A C 1
ATOM 855 O O . LYS A 1 105 ? -23.796 4.747 -12.964 1.00 48.69 105 LYS A O 1
#

Radius of gyration: 18.22 Å; chains: 1; bounding box: 38×46×39 Å